Protein AF-A0A438GFS2-F1 (afdb_monomer_lite)

pLDDT: mean 70.55, std 21.9, range [35.84, 98.62]

Secondary structure (DSSP, 8-state):
----PPPPPPPPP------------------------------------S---HHHHHHHHSS---TTSSHHHHHHHHHHHHHHHHHHHHHHHHHHHHHHHHHHHHHHHHHHHHHHHHHHHHT-

Radius of gyration: 38.11 Å; chains: 1; bounding box: 86×41×107 Å

Foldseek 3Di:
DDDDDDDDDDDDDDDDDDDDDDDDDDDDDDDDDDDDDDDDDDDDPPDPPDDDPPVNVVVVVPVDDDPPDPPVVVVVVVVVVVVVVVVVVVVVVVVVVVVVVVVVVVVVVVVVVVVVVVVVVVVD

Structure (mmCIF, N/CA/C/O backbone):
data_AF-A0A438GFS2-F1
#
_entry.id   AF-A0A438GFS2-F1
#
loop_
_atom_site.group_PDB
_atom_site.id
_atom_site.type_symbol
_atom_site.label_atom_id
_atom_site.label_alt_id
_atom_site.label_comp_id
_atom_site.label_asym_id
_atom_site.label_entity_id
_atom_site.label_seq_id
_atom_site.pdbx_PDB_ins_code
_atom_site.Cartn_x
_atom_site.Cartn_y
_atom_site.Cartn_z
_atom_site.occupancy
_atom_site.B_iso_or_equiv
_atom_site.auth_seq_id
_atom_site.auth_comp_id
_atom_site.auth_asym_id
_atom_site.auth_atom_id
_atom_site.pdbx_PDB_model_num
ATOM 1 N N . MET A 1 1 ? -34.351 6.972 -28.497 1.00 48.69 1 MET A N 1
ATOM 2 C CA . MET A 1 1 ? -33.140 6.163 -28.747 1.00 48.69 1 MET A CA 1
ATOM 3 C C . MET A 1 1 ? -32.679 6.482 -30.158 1.00 48.69 1 MET A C 1
ATOM 5 O O . MET A 1 1 ? -33.343 6.055 -31.091 1.00 48.69 1 MET A O 1
ATOM 9 N N . ALA A 1 2 ? -31.651 7.317 -30.308 1.00 44.25 2 ALA A N 1
ATOM 10 C CA . ALA A 1 2 ? -31.061 7.662 -31.600 1.00 44.25 2 ALA A CA 1
ATOM 11 C C . ALA A 1 2 ? -29.615 7.153 -31.594 1.00 44.25 2 ALA A C 1
ATOM 13 O O . ALA A 1 2 ? -28.853 7.480 -30.686 1.00 44.25 2 ALA A O 1
ATOM 14 N N . THR A 1 3 ? -29.287 6.289 -32.548 1.00 49.31 3 THR A N 1
ATOM 15 C CA . THR A 1 3 ? -27.941 5.756 -32.763 1.00 49.31 3 THR A CA 1
ATOM 16 C C . THR A 1 3 ? -27.306 6.588 -33.866 1.00 49.31 3 THR A C 1
ATOM 18 O O . THR A 1 3 ? -27.740 6.504 -35.011 1.00 49.31 3 THR A O 1
ATOM 21 N N . GLU A 1 4 ? -26.304 7.395 -33.529 1.00 57.16 4 GLU A N 1
ATOM 22 C CA . GLU A 1 4 ? -25.475 8.082 -34.518 1.00 57.16 4 GLU A CA 1
ATOM 23 C C . GLU A 1 4 ? -24.179 7.290 -34.704 1.00 57.16 4 GLU A C 1
ATOM 25 O O . GLU A 1 4 ? -23.374 7.135 -33.786 1.00 57.16 4 GLU A O 1
ATOM 30 N N . THR A 1 5 ? -24.024 6.720 -35.896 1.00 63.53 5 THR A N 1
ATOM 31 C CA . THR A 1 5 ? -22.833 5.992 -36.340 1.00 63.53 5 THR A CA 1
ATOM 32 C C . THR A 1 5 ? -21.713 6.998 -36.635 1.00 63.53 5 THR A C 1
ATOM 34 O O . THR A 1 5 ? -21.912 7.858 -37.494 1.00 63.53 5 THR A O 1
ATOM 37 N N . PRO A 1 6 ? -20.531 6.921 -35.999 1.00 56.94 6 PRO A N 1
ATOM 38 C CA . PRO A 1 6 ? -19.419 7.788 -36.367 1.00 56.94 6 PRO A CA 1
ATOM 39 C C . PRO A 1 6 ? -18.846 7.378 -37.731 1.00 56.94 6 PRO A C 1
ATOM 41 O O . PRO A 1 6 ? -18.403 6.244 -37.918 1.00 56.94 6 PRO A O 1
ATOM 44 N N . ALA A 1 7 ? -18.856 8.307 -38.690 1.00 60.34 7 ALA A N 1
ATOM 45 C CA . ALA A 1 7 ? -18.249 8.136 -40.005 1.00 60.34 7 ALA A CA 1
ATOM 46 C C . ALA A 1 7 ? -16.720 8.281 -39.907 1.00 60.34 7 ALA A C 1
ATOM 48 O O . ALA A 1 7 ? -16.207 9.332 -39.529 1.00 60.34 7 ALA A O 1
ATOM 49 N N . VAL A 1 8 ? -15.997 7.215 -40.252 1.00 64.62 8 VAL A N 1
ATOM 50 C CA . VAL A 1 8 ? -14.532 7.204 -40.361 1.00 64.62 8 VAL A CA 1
ATOM 51 C C . VAL A 1 8 ? -14.138 7.871 -41.686 1.00 64.62 8 VAL A C 1
ATOM 53 O O . VAL A 1 8 ? -14.576 7.393 -42.735 1.00 64.62 8 VAL A O 1
ATOM 56 N N . PRO A 1 9 ? -13.332 8.948 -41.702 1.00 59.97 9 PRO A N 1
ATOM 57 C CA . PRO A 1 9 ? -12.848 9.507 -42.958 1.00 59.97 9 PRO A CA 1
ATOM 58 C C . PRO A 1 9 ? -11.796 8.583 -43.594 1.00 59.97 9 PRO A C 1
ATOM 60 O O . PRO A 1 9 ? -10.813 8.197 -42.963 1.00 59.97 9 PRO A O 1
ATOM 63 N N . VAL A 1 10 ? -12.020 8.233 -44.863 1.00 66.62 10 VAL A N 1
ATOM 64 C CA . VAL A 1 10 ? -11.088 7.496 -45.729 1.00 66.62 10 VAL A CA 1
ATOM 65 C C . VAL A 1 10 ? -9.938 8.424 -46.125 1.00 66.62 10 VAL A C 1
ATOM 67 O O . VAL A 1 10 ? -10.172 9.492 -46.686 1.00 66.62 10 VAL A O 1
ATOM 70 N N . MET A 1 11 ? -8.696 8.023 -45.845 1.00 53.59 11 MET A N 1
ATOM 71 C CA . MET A 1 11 ? -7.504 8.738 -46.307 1.00 53.59 11 MET A CA 1
ATOM 72 C C . MET A 1 11 ? -7.237 8.433 -47.784 1.00 53.59 11 MET A C 1
ATOM 74 O O . MET A 1 11 ? -7.001 7.283 -48.148 1.00 53.59 11 MET A O 1
ATOM 78 N N . VAL A 1 12 ? -7.244 9.470 -48.621 1.00 60.53 12 VAL A N 1
ATOM 79 C CA . VAL A 1 12 ? -6.724 9.430 -49.994 1.00 60.53 12 VAL A CA 1
ATOM 80 C C . VAL A 1 12 ? -5.247 9.840 -49.940 1.00 60.53 12 VAL A C 1
ATOM 82 O O . VAL A 1 12 ? -4.973 10.947 -49.476 1.00 60.53 12 VAL A O 1
ATOM 85 N N . PRO A 1 13 ? -4.284 9.002 -50.363 1.00 55.62 13 PRO A N 1
ATOM 86 C CA . PRO A 1 13 ? -2.918 9.465 -50.566 1.00 55.62 13 PRO A CA 1
ATOM 87 C C . PRO A 1 13 ? -2.826 10.204 -51.907 1.00 55.62 13 PRO A C 1
ATOM 89 O O . PRO A 1 13 ? -3.090 9.621 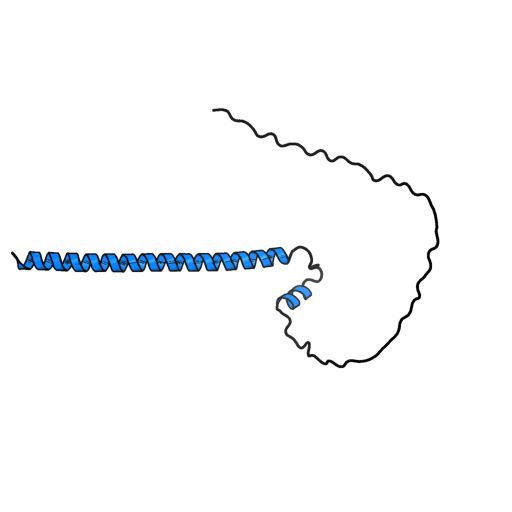-52.956 1.00 55.62 13 PRO A O 1
ATOM 92 N N . ASP A 1 14 ? -2.471 11.488 -51.859 1.00 49.69 14 ASP A N 1
ATOM 93 C CA . ASP A 1 14 ? -2.108 12.260 -53.049 1.00 49.69 14 ASP A CA 1
ATOM 94 C C . ASP A 1 14 ? -0.664 11.900 -53.426 1.00 49.69 14 ASP A C 1
ATOM 96 O O . ASP A 1 14 ? 0.294 12.226 -52.722 1.00 49.69 14 ASP A O 1
ATOM 100 N N . GLU A 1 15 ? -0.529 11.125 -54.498 1.00 59.19 15 GLU A N 1
ATOM 101 C CA . GLU A 1 15 ? 0.738 10.804 -55.148 1.00 59.19 15 GLU A CA 1
ATOM 102 C C . GLU A 1 15 ? 1.179 12.030 -55.960 1.00 59.19 15 GLU A C 1
ATOM 104 O O . GLU A 1 15 ? 0.658 12.295 -57.043 1.00 59.19 15 GLU A O 1
ATOM 109 N N . VAL A 1 16 ? 2.152 12.787 -55.449 1.00 47.31 16 VAL A N 1
ATOM 110 C CA . VAL A 1 16 ? 2.880 13.787 -56.242 1.00 47.31 16 VAL A CA 1
ATOM 111 C C . VAL A 1 16 ? 4.351 13.395 -56.284 1.00 47.31 16 VAL A C 1
ATOM 113 O O . VAL A 1 16 ? 5.106 13.563 -55.327 1.00 47.31 16 VAL A O 1
ATOM 116 N N . ALA A 1 17 ? 4.731 12.845 -57.435 1.00 60.34 17 ALA A N 1
ATOM 117 C CA . ALA A 1 17 ? 6.097 12.533 -57.817 1.00 60.34 17 ALA A CA 1
ATOM 118 C C . ALA A 1 17 ? 6.991 13.790 -57.774 1.00 60.34 17 ALA A C 1
ATOM 120 O O . ALA A 1 17 ? 6.592 14.837 -58.296 1.00 60.34 17 ALA A O 1
ATOM 121 N N . PRO A 1 18 ? 8.224 13.719 -57.238 1.00 47.44 18 PRO A N 1
ATOM 122 C CA . PRO A 1 18 ? 9.204 14.772 -57.444 1.00 47.44 18 PRO A CA 1
ATOM 123 C C . PRO A 1 18 ? 9.685 14.692 -58.893 1.00 47.44 18 PRO A C 1
ATOM 125 O O . PRO A 1 18 ? 10.424 13.784 -59.270 1.00 47.44 18 PRO A O 1
ATOM 128 N N . GLY A 1 19 ? 9.222 15.632 -59.715 1.00 44.22 19 GLY A N 1
ATOM 129 C CA . GLY A 1 19 ? 9.713 15.815 -61.071 1.00 44.22 19 GLY A CA 1
ATOM 130 C C . GLY A 1 19 ? 11.223 16.031 -61.069 1.00 44.22 19 GLY A C 1
ATOM 131 O O . GLY A 1 19 ? 11.740 16.926 -60.400 1.00 44.22 19 GLY A O 1
ATOM 132 N N . GLU A 1 20 ? 11.928 15.207 -61.837 1.00 50.88 20 GLU A N 1
ATOM 133 C CA . GLU A 1 20 ? 13.293 15.491 -62.246 1.00 50.88 20 GLU A CA 1
ATOM 134 C C . GLU A 1 20 ? 13.315 16.809 -63.021 1.00 50.88 20 GLU A C 1
ATOM 136 O O . GLU A 1 20 ? 12.617 16.998 -64.020 1.00 50.88 20 GLU A O 1
ATOM 141 N N . THR A 1 21 ? 14.158 17.736 -62.586 1.00 41.44 21 THR A N 1
ATOM 142 C CA . THR A 1 21 ? 14.670 18.783 -63.466 1.00 41.44 21 THR A CA 1
ATOM 143 C C . THR A 1 21 ? 16.102 19.098 -63.050 1.00 41.44 21 THR A C 1
ATOM 145 O O . THR A 1 21 ? 16.350 19.903 -62.160 1.00 41.44 21 THR A O 1
ATOM 148 N N . HIS A 1 22 ? 17.065 18.444 -63.697 1.00 47.53 22 HIS A N 1
ATOM 149 C CA . HIS A 1 22 ? 18.394 19.027 -63.898 1.00 47.53 22 HIS A CA 1
ATOM 150 C C . HIS A 1 22 ? 18.305 19.947 -65.127 1.00 47.53 22 HIS A C 1
ATOM 152 O O . HIS A 1 22 ? 17.703 19.547 -66.127 1.00 47.53 22 HIS A O 1
ATOM 158 N N . PRO A 1 23 ? 18.902 21.155 -65.097 1.00 47.62 23 PRO A N 1
ATOM 159 C CA . PRO A 1 23 ? 20.246 21.248 -65.671 1.00 47.62 23 PRO A CA 1
ATOM 160 C C . PRO A 1 23 ? 21.216 22.256 -65.012 1.00 47.62 23 PRO A C 1
ATOM 162 O O . PRO A 1 23 ? 20.865 23.365 -64.630 1.00 47.62 23 PRO A O 1
ATOM 165 N N . ALA A 1 24 ? 22.472 21.797 -64.967 1.00 45.59 24 ALA A N 1
ATOM 166 C CA . ALA A 1 24 ? 23.767 22.469 -65.132 1.00 45.59 24 ALA A CA 1
ATOM 167 C C . ALA A 1 24 ? 23.972 23.943 -64.719 1.00 45.59 24 ALA A C 1
ATOM 169 O O . ALA A 1 24 ? 23.588 24.862 -65.435 1.00 45.59 24 ALA A O 1
ATOM 170 N N . VAL A 1 25 ? 24.844 24.144 -63.723 1.00 35.84 25 VAL A N 1
ATOM 171 C CA . VAL A 1 25 ? 25.983 25.069 -63.854 1.00 35.84 25 VAL A CA 1
ATOM 172 C C . VAL A 1 25 ? 27.115 24.602 -62.925 1.00 35.84 25 VAL A C 1
ATOM 174 O O . VAL A 1 25 ? 26.954 24.494 -61.714 1.00 35.84 25 VAL A O 1
ATOM 177 N N . ASN A 1 26 ? 28.253 24.249 -63.524 1.00 54.66 26 ASN A N 1
ATOM 178 C CA . ASN A 1 26 ? 29.497 23.931 -62.833 1.00 54.66 26 ASN A CA 1
ATOM 179 C C . ASN A 1 26 ? 30.172 25.255 -62.454 1.00 54.66 26 ASN A C 1
ATOM 181 O O . ASN A 1 26 ? 30.725 25.918 -63.329 1.00 54.66 26 ASN A O 1
ATOM 185 N N . VAL A 1 27 ? 30.105 25.654 -61.183 1.00 47.06 27 VAL A N 1
ATOM 186 C CA . VAL A 1 27 ? 30.982 26.699 -60.636 1.00 47.06 27 VAL A CA 1
ATOM 187 C C . VAL A 1 27 ? 31.875 26.045 -59.596 1.00 47.06 27 VAL A C 1
ATOM 189 O O . VAL A 1 27 ? 31.473 25.745 -58.477 1.00 47.06 27 VAL A O 1
ATOM 192 N N . GLU A 1 28 ? 33.082 25.778 -60.071 1.00 50.59 28 GLU A N 1
ATOM 193 C CA . GLU A 1 28 ? 34.313 25.510 -59.346 1.00 50.59 28 GLU A CA 1
ATOM 194 C C . GLU A 1 28 ? 34.407 26.299 -58.028 1.00 50.59 28 GLU A C 1
ATOM 196 O O . GLU A 1 28 ? 34.335 27.528 -58.013 1.00 50.59 28 GLU A O 1
ATOM 201 N N . ALA A 1 29 ? 34.589 25.577 -56.922 1.00 46.72 29 ALA A N 1
ATOM 202 C CA . ALA A 1 29 ? 35.008 26.125 -55.637 1.00 46.72 29 ALA A CA 1
ATOM 203 C C . ALA A 1 29 ? 36.182 25.284 -55.096 1.00 46.72 29 ALA A C 1
ATOM 205 O O . ALA A 1 29 ? 36.205 24.070 -55.322 1.00 46.72 29 ALA A O 1
ATOM 206 N N . PRO A 1 30 ? 37.185 25.899 -54.441 1.00 41.50 30 PRO A N 1
ATOM 207 C CA . PRO A 1 30 ? 38.534 25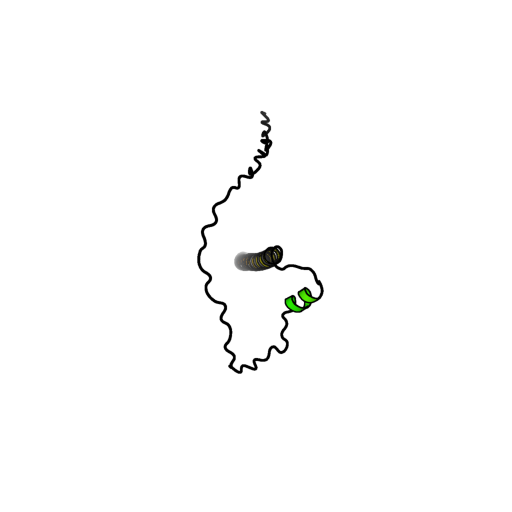.351 -54.381 1.00 41.50 30 PRO A CA 1
ATOM 208 C C . PRO A 1 30 ? 38.692 24.296 -53.282 1.00 41.50 30 PRO A C 1
ATOM 210 O O . PRO A 1 30 ? 38.164 24.431 -52.182 1.00 41.50 30 PRO A O 1
ATOM 213 N N . ASN A 1 31 ? 39.477 23.270 -53.600 1.00 43.25 31 ASN A N 1
ATOM 214 C CA . ASN A 1 31 ? 39.960 22.212 -52.715 1.00 43.25 31 ASN A CA 1
ATOM 215 C C . ASN A 1 31 ? 40.716 22.760 -51.483 1.00 43.25 31 ASN A C 1
ATOM 217 O O . ASN A 1 31 ? 41.719 23.447 -51.684 1.00 43.25 31 ASN A O 1
ATOM 221 N N . PRO A 1 32 ? 40.349 22.398 -50.238 1.00 46.72 32 PRO A N 1
ATOM 222 C CA . PRO A 1 32 ? 41.249 22.475 -49.098 1.00 46.72 32 PRO A CA 1
ATOM 223 C C . PRO A 1 32 ? 41.831 21.085 -48.793 1.00 46.72 32 PRO A C 1
ATOM 225 O O . PRO A 1 32 ? 41.213 20.243 -48.147 1.00 46.72 32 PRO A O 1
ATOM 228 N N . GLU A 1 33 ? 43.017 20.875 -49.357 1.00 43.38 33 GLU A N 1
ATOM 229 C CA . GLU A 1 33 ? 44.201 20.238 -48.769 1.00 43.38 33 GLU A CA 1
ATOM 230 C C . GLU A 1 33 ? 43.985 19.038 -47.825 1.00 43.38 33 GLU A C 1
ATOM 232 O O . GLU A 1 33 ? 43.621 19.143 -46.655 1.00 43.38 33 GLU A O 1
ATOM 237 N N . GLN A 1 34 ? 44.323 17.858 -48.351 1.00 49.69 34 GLN A N 1
ATOM 238 C CA . GLN A 1 34 ? 44.625 16.670 -47.566 1.00 49.69 34 GLN A CA 1
ATOM 239 C C . GLN A 1 34 ? 45.916 16.888 -46.768 1.00 49.69 34 GLN A C 1
ATOM 241 O O . GLN A 1 34 ? 47.004 16.799 -47.332 1.00 49.69 34 GLN A O 1
ATOM 246 N N . GLU A 1 35 ? 45.808 17.060 -45.452 1.00 37.12 35 GLU A N 1
ATOM 247 C CA . GLU A 1 35 ? 46.946 16.942 -44.539 1.00 37.12 35 GLU A CA 1
ATOM 248 C C . GLU A 1 35 ? 46.599 16.005 -43.371 1.00 37.12 35 GLU A C 1
ATOM 250 O O . GLU A 1 35 ? 45.832 16.304 -42.461 1.00 37.12 35 GLU A O 1
ATOM 255 N N . SER A 1 36 ? 47.169 14.807 -43.405 1.00 44.25 36 SER A N 1
ATOM 256 C CA . SER A 1 36 ? 47.551 14.040 -42.215 1.00 44.25 36 SER A CA 1
ATOM 257 C C . SER A 1 36 ? 49.054 13.826 -42.377 1.00 44.25 36 SER A C 1
ATOM 259 O O . SER A 1 36 ? 49.445 13.473 -43.492 1.00 44.25 36 SER A O 1
ATOM 261 N N . PRO A 1 37 ? 49.911 14.005 -41.352 1.00 47.56 37 PRO A N 1
ATOM 262 C CA . PRO A 1 37 ? 49.799 13.257 -40.096 1.00 47.56 37 PRO A CA 1
ATOM 263 C C . PRO A 1 37 ? 50.324 13.995 -38.839 1.00 47.56 37 PRO A C 1
ATOM 265 O O . PRO A 1 37 ? 51.119 14.925 -38.915 1.00 47.56 37 PRO A O 1
ATOM 268 N N . SER A 1 38 ? 49.989 13.503 -37.643 1.00 40.75 38 SER A N 1
ATOM 269 C CA . SER A 1 38 ? 50.895 13.592 -36.485 1.00 40.75 38 SER A CA 1
ATOM 270 C C . SER A 1 38 ? 50.604 12.482 -35.481 1.00 40.75 38 SER A C 1
ATOM 272 O O . SER A 1 38 ? 49.530 12.391 -34.892 1.00 40.75 38 SER A O 1
ATOM 274 N N . VAL A 1 39 ? 51.601 11.619 -35.325 1.00 48.62 39 VAL A N 1
ATOM 275 C CA . VAL A 1 39 ? 51.711 10.575 -34.309 1.00 48.62 39 VAL A CA 1
ATOM 276 C C . VAL A 1 39 ? 52.388 11.202 -33.089 1.00 48.62 39 VAL A C 1
ATOM 278 O O . VAL A 1 39 ? 53.460 11.772 -33.255 1.00 48.62 39 VAL A O 1
ATOM 281 N N . ALA A 1 40 ? 51.807 11.076 -31.889 1.00 39.19 40 ALA A N 1
ATOM 282 C CA . ALA A 1 40 ? 52.473 10.494 -30.710 1.00 39.19 40 ALA A CA 1
ATOM 283 C C . ALA A 1 40 ? 51.737 10.763 -29.380 1.00 39.19 40 ALA A C 1
ATOM 285 O O . ALA A 1 40 ? 51.545 11.899 -28.967 1.00 39.19 40 ALA A O 1
ATOM 286 N N . SER A 1 41 ? 51.521 9.655 -28.663 1.00 54.28 41 SER A N 1
ATOM 287 C CA . SER A 1 41 ? 51.696 9.491 -27.214 1.00 54.28 41 SER A CA 1
ATOM 288 C C . SER A 1 41 ? 50.716 10.162 -26.242 1.00 54.28 41 SER A C 1
ATOM 290 O O . SER A 1 41 ? 50.839 11.332 -25.899 1.00 54.28 41 SER A O 1
ATOM 292 N N . SER A 1 42 ? 49.877 9.334 -25.615 1.00 48.81 42 SER A N 1
ATOM 293 C CA . SER A 1 42 ? 49.769 9.363 -24.154 1.00 48.81 42 SER A CA 1
ATOM 294 C C . SER A 1 42 ? 49.415 7.970 -23.641 1.00 48.81 42 SER A C 1
ATOM 296 O O . SER A 1 42 ? 48.381 7.402 -23.991 1.00 48.81 42 SER A O 1
ATOM 298 N N . GLY A 1 43 ? 50.333 7.389 -22.869 1.00 53.19 43 GLY A N 1
ATOM 299 C CA . GLY A 1 43 ? 50.153 6.106 -22.212 1.00 53.19 43 GLY A CA 1
ATOM 300 C C . GLY A 1 43 ? 49.010 6.159 -21.202 1.00 53.19 43 GLY A C 1
ATOM 301 O O . GLY A 1 43 ? 48.988 6.997 -20.307 1.00 53.19 43 GLY A O 1
ATOM 302 N N . GLY A 1 44 ? 48.082 5.221 -21.344 1.00 42.03 44 GLY A N 1
ATOM 303 C CA . GLY A 1 44 ? 46.996 4.978 -20.406 1.00 42.03 44 GLY A CA 1
ATOM 304 C C . GLY A 1 44 ? 46.584 3.521 -20.510 1.00 42.03 44 GLY A C 1
ATOM 305 O O . GLY A 1 44 ? 45.631 3.173 -21.198 1.00 42.03 44 GLY A O 1
ATOM 306 N N . ASN A 1 45 ? 47.349 2.659 -19.856 1.00 55.44 45 ASN A N 1
ATOM 307 C CA . ASN A 1 45 ? 47.008 1.269 -19.588 1.00 55.44 45 ASN A CA 1
ATOM 308 C C . ASN A 1 45 ? 45.859 1.195 -18.568 1.00 55.44 45 ASN A C 1
ATOM 310 O O . ASN A 1 45 ? 46.055 0.799 -17.424 1.00 55.44 45 ASN A O 1
ATOM 314 N N . LEU A 1 46 ? 44.646 1.566 -18.967 1.00 49.09 46 LEU A N 1
ATOM 315 C CA . LEU A 1 46 ? 43.465 1.400 -18.125 1.00 49.09 46 LEU A CA 1
ATOM 316 C C . LEU A 1 46 ? 42.687 0.182 -18.605 1.00 49.09 46 LEU A C 1
ATOM 318 O O . LEU A 1 46 ? 41.727 0.280 -19.354 1.00 49.09 46 LEU A O 1
ATOM 322 N N . VAL A 1 47 ? 43.228 -0.978 -18.228 1.00 44.44 47 VAL A N 1
ATOM 323 C CA . VAL A 1 47 ? 42.483 -2.116 -17.681 1.00 44.44 47 VAL A CA 1
ATOM 324 C C . VAL A 1 47 ? 41.017 -2.153 -18.130 1.00 44.44 47 VAL A C 1
ATOM 326 O O . VAL A 1 47 ? 40.099 -1.911 -17.356 1.00 44.44 47 VAL A O 1
ATOM 329 N N . ASN A 1 48 ? 40.794 -2.507 -19.394 1.00 51.00 48 ASN A N 1
ATOM 330 C CA . ASN A 1 48 ? 39.483 -2.954 -19.861 1.00 51.00 48 ASN A CA 1
ATOM 331 C C . ASN A 1 48 ? 39.292 -4.439 -19.504 1.00 51.00 48 ASN A C 1
ATOM 333 O O . ASN A 1 48 ? 38.694 -5.194 -20.272 1.00 51.00 48 ASN A O 1
ATOM 337 N N . ASP A 1 49 ? 39.853 -4.879 -18.372 1.00 49.94 49 ASP A N 1
ATOM 338 C CA . ASP A 1 49 ? 39.597 -6.211 -17.853 1.00 49.94 49 ASP A CA 1
ATOM 339 C C . ASP A 1 49 ? 38.161 -6.236 -17.348 1.00 49.94 49 ASP A C 1
ATOM 341 O O . ASP A 1 49 ? 37.817 -5.733 -16.282 1.00 49.94 49 ASP A O 1
ATOM 345 N N . ALA A 1 50 ? 37.324 -6.843 -18.180 1.00 55.88 50 ALA A N 1
ATOM 346 C CA . ALA A 1 50 ? 36.331 -7.794 -17.728 1.00 55.88 50 ALA A CA 1
ATOM 347 C C . ALA A 1 50 ? 35.427 -7.312 -16.585 1.00 55.88 50 ALA A C 1
ATOM 349 O O . ALA A 1 50 ? 35.336 -7.932 -15.531 1.00 55.88 50 ALA A O 1
ATOM 350 N N . LEU A 1 51 ? 34.619 -6.295 -16.864 1.00 54.22 51 LEU A N 1
ATOM 351 C CA . LEU A 1 51 ? 33.242 -6.327 -16.389 1.00 54.22 51 LEU A CA 1
ATOM 352 C C . LEU A 1 51 ? 32.328 -5.978 -17.557 1.00 54.22 51 LEU A C 1
ATOM 354 O O . LEU A 1 51 ? 31.799 -4.878 -17.670 1.00 54.22 51 LEU A O 1
ATOM 358 N N . ALA A 1 52 ? 32.185 -6.934 -18.477 1.00 53.75 52 ALA A N 1
ATOM 359 C CA . ALA A 1 52 ? 31.106 -6.888 -19.445 1.00 53.75 52 ALA A CA 1
ATOM 360 C C . ALA A 1 52 ? 29.790 -6.860 -18.648 1.00 53.75 52 ALA A C 1
ATOM 362 O O . ALA A 1 52 ? 29.498 -7.839 -17.952 1.00 53.75 52 ALA A O 1
ATOM 363 N N . PRO A 1 53 ? 28.987 -5.779 -18.695 1.00 65.56 53 PRO A N 1
ATOM 364 C CA . PRO A 1 53 ? 27.638 -5.861 -18.167 1.00 65.56 53 PRO A CA 1
ATOM 365 C C . PRO A 1 53 ? 26.925 -7.007 -18.900 1.00 65.56 53 PRO A C 1
ATOM 367 O O . PRO A 1 53 ? 27.194 -7.221 -20.087 1.00 65.56 53 PRO A O 1
ATOM 370 N N . PRO A 1 54 ? 26.012 -7.745 -18.246 1.00 67.62 54 PRO A N 1
ATOM 371 C CA . PRO A 1 54 ? 25.336 -8.902 -18.846 1.00 67.62 54 PRO A CA 1
ATOM 372 C C . PRO A 1 54 ? 24.690 -8.599 -20.215 1.00 67.62 54 PRO A C 1
ATOM 374 O O . PRO A 1 54 ? 24.535 -9.489 -21.045 1.00 67.62 54 PRO A O 1
ATOM 377 N N . LEU A 1 55 ? 24.397 -7.323 -20.484 1.00 60.41 55 LEU A N 1
ATOM 378 C CA . LEU A 1 55 ? 23.911 -6.801 -21.762 1.00 60.41 55 LEU A CA 1
ATOM 379 C C . LEU A 1 55 ? 24.922 -6.923 -22.920 1.00 60.41 55 LEU A C 1
ATOM 381 O O . LEU A 1 55 ? 24.522 -7.233 -24.039 1.00 60.41 55 LEU A O 1
ATOM 385 N N . ALA A 1 56 ? 26.221 -6.720 -22.672 1.00 61.22 56 ALA A N 1
ATOM 386 C CA . ALA A 1 56 ? 27.259 -6.776 -23.705 1.00 61.22 56 ALA A CA 1
ATOM 387 C C . ALA A 1 56 ? 27.529 -8.215 -24.177 1.00 61.22 56 ALA A C 1
ATOM 389 O O . ALA A 1 56 ? 27.739 -8.444 -25.365 1.00 61.22 56 ALA A O 1
ATOM 390 N N . LEU A 1 57 ? 27.461 -9.193 -23.265 1.00 65.56 57 LEU A N 1
ATOM 391 C CA . LEU A 1 57 ? 27.602 -10.614 -23.601 1.00 65.56 57 LEU A CA 1
ATOM 392 C C . LEU A 1 57 ? 26.375 -11.162 -24.349 1.00 65.56 57 LEU A C 1
ATOM 394 O O . LEU A 1 57 ? 26.501 -12.060 -25.178 1.00 65.56 57 LEU A O 1
ATOM 398 N N . LEU A 1 58 ? 25.181 -10.629 -24.070 1.00 63.12 58 LEU A N 1
ATOM 399 C CA . LEU A 1 58 ? 23.963 -11.029 -24.774 1.00 63.12 58 LEU A CA 1
ATOM 400 C C . LEU A 1 58 ? 23.934 -10.484 -26.211 1.00 63.12 58 LEU A C 1
ATOM 402 O O . LEU A 1 58 ? 23.548 -11.208 -27.126 1.00 63.12 58 LEU A O 1
ATOM 406 N N . ALA A 1 59 ? 24.406 -9.251 -26.416 1.00 59.53 59 ALA A N 1
ATOM 407 C CA . ALA A 1 59 ? 24.444 -8.600 -27.726 1.00 59.53 59 ALA A CA 1
ATOM 408 C C . ALA A 1 59 ? 25.403 -9.280 -28.722 1.00 59.53 59 ALA A C 1
ATOM 410 O O . ALA A 1 59 ? 25.114 -9.325 -29.915 1.00 59.53 59 ALA A O 1
ATOM 411 N N . THR A 1 60 ? 26.517 -9.856 -28.258 1.00 59.97 60 THR A N 1
ATOM 412 C CA . THR A 1 60 ? 27.481 -10.554 -29.131 1.00 59.97 60 THR A CA 1
ATOM 413 C C . THR A 1 60 ? 27.010 -11.939 -29.582 1.00 59.97 60 THR A C 1
ATOM 415 O O . THR A 1 60 ? 27.529 -12.466 -30.565 1.00 59.97 60 THR A O 1
ATOM 418 N N . ARG A 1 61 ? 26.013 -12.537 -28.910 1.00 62.25 61 ARG A N 1
ATOM 419 C CA . ARG A 1 61 ? 25.469 -13.867 -29.249 1.00 62.25 61 ARG A CA 1
ATOM 420 C C . ARG A 1 61 ? 24.426 -13.831 -30.374 1.00 62.25 61 ARG A C 1
ATOM 422 O O . ARG A 1 61 ? 24.149 -14.862 -30.982 1.00 62.25 61 ARG A O 1
ATOM 429 N N . THR A 1 62 ? 23.859 -12.667 -30.668 1.00 60.16 62 THR A N 1
ATOM 430 C CA . THR A 1 62 ? 22.891 -12.457 -31.751 1.00 60.16 62 THR A CA 1
ATOM 431 C C . THR A 1 62 ? 23.527 -11.526 -32.774 1.00 60.16 62 THR A C 1
ATOM 433 O O . THR A 1 62 ? 23.397 -10.311 -32.664 1.00 60.16 62 THR A O 1
ATOM 436 N N . GLY A 1 63 ? 24.269 -12.081 -33.734 1.00 57.38 63 GLY A N 1
ATOM 437 C CA . GLY A 1 63 ? 25.106 -11.345 -34.694 1.00 57.38 63 GLY A CA 1
ATOM 438 C C . GLY A 1 63 ? 24.390 -10.402 -35.674 1.00 57.38 63 GLY A C 1
ATOM 439 O O . GLY A 1 63 ? 24.949 -10.121 -36.721 1.00 57.38 63 GLY A O 1
ATOM 440 N N . GLU A 1 64 ? 23.186 -9.918 -35.366 1.00 58.84 64 GLU A N 1
ATOM 441 C CA . GLU A 1 64 ? 22.386 -9.024 -36.207 1.00 58.84 64 GLU A CA 1
ATOM 442 C C . GLU A 1 64 ? 21.263 -8.365 -35.375 1.00 58.84 64 GLU A C 1
ATOM 444 O O . GLU A 1 64 ? 20.074 -8.536 -35.618 1.00 58.84 64 GLU A O 1
ATOM 449 N N . TRP A 1 65 ? 21.612 -7.607 -34.333 1.00 50.50 65 TRP A N 1
ATOM 450 C CA . TRP A 1 65 ? 20.667 -6.672 -33.708 1.00 50.50 65 TRP A CA 1
ATOM 451 C C . TRP A 1 65 ? 21.275 -5.277 -33.762 1.00 50.50 65 TRP A C 1
ATOM 453 O O . TRP A 1 65 ? 22.177 -4.942 -32.996 1.00 50.50 65 TRP A O 1
ATOM 463 N N . SER A 1 66 ? 20.787 -4.439 -34.677 1.00 61.41 66 SER A N 1
ATOM 464 C CA . SER A 1 66 ? 21.148 -3.020 -34.691 1.00 61.41 66 SER A CA 1
ATOM 465 C C . SER A 1 66 ? 20.499 -2.303 -33.489 1.00 61.41 66 SER A C 1
ATOM 467 O O . SER A 1 66 ? 19.276 -2.350 -33.359 1.00 61.41 66 SER A O 1
ATOM 469 N N . PRO A 1 67 ? 21.254 -1.606 -32.614 1.00 60.38 67 PRO A N 1
ATOM 470 C CA . PRO A 1 67 ? 20.746 -1.072 -31.339 1.00 60.38 67 PRO A CA 1
ATOM 471 C C . PRO A 1 67 ? 19.645 0.002 -31.381 1.00 60.38 67 PRO A C 1
ATOM 473 O O . PRO A 1 67 ? 19.261 0.490 -30.323 1.00 60.38 67 PRO A O 1
ATOM 476 N N . ARG A 1 68 ? 19.131 0.436 -32.538 1.00 57.59 68 ARG A N 1
ATOM 477 C CA . ARG A 1 68 ? 18.470 1.751 -32.599 1.00 57.59 68 ARG A CA 1
ATOM 478 C C . ARG A 1 68 ? 16.9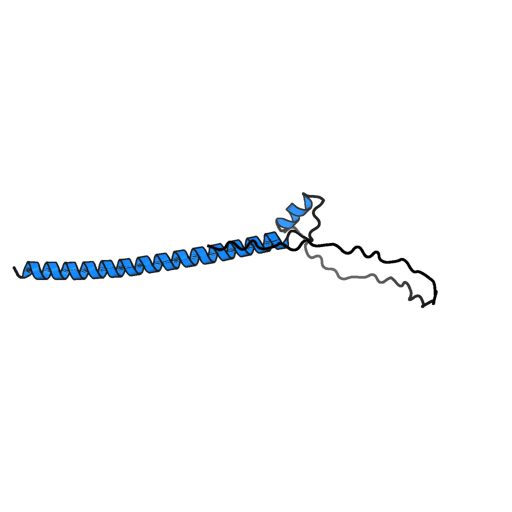69 1.851 -32.355 1.00 57.59 68 ARG A C 1
ATOM 480 O O . ARG A 1 68 ? 16.567 2.961 -32.051 1.00 57.59 68 ARG A O 1
ATOM 487 N N . HIS A 1 69 ? 16.148 0.797 -32.372 1.00 55.69 69 HIS A N 1
ATOM 488 C CA . HIS A 1 69 ? 14.684 1.004 -32.255 1.00 55.69 69 HIS A CA 1
ATOM 489 C C . HIS A 1 69 ? 13.909 0.080 -31.291 1.00 55.69 69 HIS A C 1
ATOM 491 O O . HIS A 1 69 ? 12.687 0.114 -31.302 1.00 55.69 69 HIS A O 1
ATOM 497 N N . GLY A 1 70 ? 14.568 -0.695 -30.415 1.00 63.28 70 GLY A N 1
ATOM 498 C CA . GLY A 1 70 ? 13.864 -1.609 -29.484 1.00 63.28 70 GLY A CA 1
ATOM 499 C C . GLY A 1 70 ? 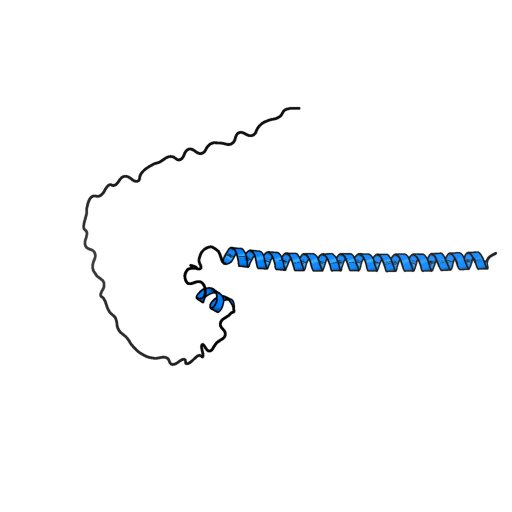14.341 -1.620 -28.027 1.00 63.28 70 GLY A C 1
ATOM 500 O O . GLY A 1 70 ? 13.687 -2.204 -27.171 1.00 63.28 70 GLY A O 1
ATOM 501 N N . GLN A 1 71 ? 15.474 -0.984 -27.710 1.00 61.56 71 GLN A N 1
ATOM 502 C CA . GLN A 1 71 ? 16.050 -1.054 -26.360 1.00 61.56 71 GLN A CA 1
ATOM 503 C C . GLN A 1 71 ? 15.419 -0.043 -25.386 1.00 61.56 71 GLN A C 1
ATOM 505 O O . GLN A 1 71 ? 15.296 -0.325 -24.195 1.00 61.56 71 GLN A O 1
ATOM 510 N N . HIS A 1 72 ? 15.006 1.125 -25.887 1.00 65.88 72 HIS A N 1
ATOM 511 C CA . HIS A 1 72 ? 14.414 2.180 -25.061 1.00 65.88 72 HIS A CA 1
ATOM 512 C C . HIS A 1 72 ? 13.011 1.817 -24.562 1.00 65.88 72 HIS A C 1
ATOM 514 O O . HIS A 1 72 ? 12.687 2.146 -23.429 1.00 65.88 72 HIS A O 1
ATOM 520 N N . ASP A 1 73 ? 12.230 1.076 -25.352 1.00 81.31 73 ASP A N 1
ATOM 521 C CA . ASP A 1 73 ? 10.881 0.636 -24.974 1.00 81.31 73 ASP A CA 1
ATOM 522 C C . ASP A 1 73 ? 10.920 -0.356 -23.797 1.00 81.31 73 ASP A C 1
ATOM 524 O O . ASP A 1 73 ? 10.321 -0.120 -22.751 1.00 81.31 73 ASP A O 1
ATOM 528 N N . LEU A 1 74 ? 11.770 -1.390 -23.886 1.00 87.56 74 LEU A N 1
ATOM 529 C CA . LEU A 1 74 ? 11.974 -2.371 -22.808 1.00 87.56 74 LEU A CA 1
ATOM 530 C C . LEU A 1 74 ? 12.543 -1.746 -21.525 1.00 87.56 74 LEU A C 1
ATOM 532 O O . LEU A 1 74 ? 12.157 -2.123 -20.417 1.00 87.56 74 LEU A O 1
ATOM 536 N N . PHE A 1 75 ? 13.475 -0.798 -21.657 1.00 87.00 75 PHE A N 1
ATOM 537 C CA . PHE A 1 75 ? 14.036 -0.087 -20.508 1.00 87.00 75 PHE A CA 1
ATOM 538 C C . PHE A 1 75 ? 12.974 0.777 -19.812 1.00 87.00 75 PHE A C 1
ATOM 540 O O . PHE A 1 75 ? 12.859 0.748 -18.584 1.00 87.00 75 PHE A O 1
ATOM 547 N N . THR A 1 76 ? 12.160 1.499 -20.585 1.00 90.75 76 THR A N 1
ATOM 548 C CA . THR A 1 76 ? 11.047 2.301 -20.066 1.00 90.75 76 THR A CA 1
ATOM 549 C C . THR A 1 76 ? 9.974 1.433 -19.405 1.00 90.75 76 THR A C 1
ATOM 551 O O . THR A 1 76 ? 9.503 1.779 -18.318 1.00 90.75 76 THR A O 1
ATOM 554 N N . ASP A 1 77 ? 9.631 0.287 -19.987 1.00 93.56 77 ASP A N 1
ATOM 555 C CA . ASP A 1 77 ? 8.668 -0.654 -19.407 1.00 93.56 77 ASP A CA 1
ATOM 556 C C . ASP A 1 77 ? 9.157 -1.268 -18.090 1.00 93.56 77 ASP A C 1
ATOM 558 O O . ASP A 1 77 ? 8.378 -1.430 -17.140 1.00 93.56 77 ASP A O 1
ATOM 562 N N . LEU A 1 78 ? 10.456 -1.551 -17.977 1.00 94.50 78 LEU A N 1
ATOM 563 C CA . LEU A 1 78 ? 11.042 -2.056 -16.737 1.00 94.50 78 LEU A CA 1
ATOM 564 C C . LEU A 1 78 ? 11.000 -1.009 -15.614 1.00 94.50 78 LEU A C 1
ATOM 566 O O . LEU A 1 78 ? 10.660 -1.333 -14.469 1.00 94.50 78 LEU A O 1
ATOM 570 N N . LEU A 1 79 ? 11.303 0.252 -15.935 1.00 94.69 79 LEU A N 1
ATOM 571 C CA . LEU A 1 79 ? 11.185 1.358 -14.981 1.00 94.69 79 LEU A CA 1
ATOM 572 C C . LEU A 1 79 ? 9.733 1.548 -14.536 1.00 94.69 79 LEU A C 1
ATOM 574 O O . LEU A 1 79 ? 9.462 1.578 -13.335 1.00 94.69 79 LEU A O 1
ATOM 578 N N . ARG A 1 80 ? 8.786 1.554 -15.481 1.00 96.38 80 ARG A N 1
ATOM 579 C CA . ARG A 1 80 ? 7.349 1.641 -15.186 1.00 96.38 80 ARG A CA 1
ATOM 580 C C . ARG A 1 80 ? 6.886 0.509 -14.270 1.00 96.38 80 ARG A C 1
ATOM 582 O O . ARG A 1 80 ? 6.165 0.755 -13.305 1.00 96.38 80 ARG A O 1
ATOM 589 N N . THR A 1 81 ? 7.313 -0.721 -14.547 1.00 96.38 81 THR A N 1
ATOM 590 C CA . THR A 1 81 ? 6.986 -1.890 -13.717 1.00 96.38 81 THR A CA 1
ATOM 591 C C . THR A 1 81 ? 7.549 -1.733 -12.307 1.00 96.38 81 THR A C 1
ATOM 593 O O . THR A 1 81 ? 6.861 -2.004 -11.323 1.00 96.38 81 THR A O 1
ATOM 596 N N . THR A 1 82 ? 8.778 -1.233 -12.188 1.00 97.31 82 THR A N 1
ATOM 597 C CA . THR A 1 82 ? 9.414 -0.976 -10.890 1.00 97.31 82 THR A CA 1
ATOM 598 C C . THR A 1 82 ? 8.658 0.085 -10.091 1.00 97.31 82 THR A C 1
ATOM 600 O O . THR A 1 82 ? 8.394 -0.107 -8.902 1.00 97.31 82 THR A O 1
ATOM 603 N N . ASP A 1 83 ? 8.267 1.185 -10.730 1.00 97.75 83 ASP A N 1
ATOM 604 C CA . ASP A 1 83 ? 7.528 2.265 -10.075 1.00 97.75 83 ASP A CA 1
ATOM 605 C C . ASP A 1 83 ? 6.116 1.829 -9.669 1.00 97.75 83 ASP A C 1
ATOM 607 O O . ASP A 1 83 ? 5.665 2.140 -8.562 1.00 97.75 83 ASP A O 1
ATOM 611 N N . TYR A 1 84 ? 5.454 1.016 -10.497 1.00 97.69 84 TYR A N 1
ATOM 612 C CA . TYR A 1 84 ? 4.194 0.374 -10.132 1.00 97.69 84 TYR A CA 1
ATOM 613 C C . TYR A 1 84 ? 4.345 -0.504 -8.885 1.00 97.69 84 TYR A C 1
ATOM 615 O O . TYR A 1 84 ? 3.565 -0.375 -7.940 1.00 97.69 84 TYR A O 1
ATOM 623 N N . MET A 1 85 ? 5.369 -1.360 -8.839 1.00 98.44 85 MET A N 1
ATOM 624 C CA . MET A 1 85 ? 5.607 -2.242 -7.692 1.00 98.44 85 MET A CA 1
ATOM 625 C C . MET A 1 85 ? 5.871 -1.457 -6.406 1.00 98.44 85 MET A C 1
ATOM 627 O O . MET A 1 85 ? 5.361 -1.826 -5.345 1.00 98.44 85 MET A O 1
ATOM 631 N N . LYS A 1 86 ? 6.604 -0.341 -6.490 1.00 98.06 86 LYS A N 1
ATOM 632 C CA . LYS A 1 86 ? 6.800 0.566 -5.349 1.00 98.06 86 LYS A CA 1
ATOM 633 C C . LYS A 1 86 ? 5.478 1.164 -4.875 1.00 98.06 86 LYS A C 1
ATOM 635 O O . LYS A 1 86 ? 5.182 1.108 -3.684 1.00 98.06 86 LYS A O 1
ATOM 640 N N . ALA A 1 87 ? 4.664 1.697 -5.786 1.00 98.38 87 ALA A N 1
ATOM 641 C CA . ALA A 1 87 ? 3.365 2.270 -5.438 1.00 98.38 87 ALA A CA 1
ATOM 642 C C . ALA A 1 87 ? 2.422 1.222 -4.822 1.00 98.38 87 ALA A C 1
ATOM 644 O O . ALA A 1 87 ? 1.741 1.497 -3.830 1.00 98.38 87 ALA A O 1
ATOM 645 N N . PHE A 1 88 ? 2.421 0.004 -5.369 1.00 98.19 88 PHE A N 1
ATOM 646 C CA . PHE A 1 88 ? 1.666 -1.125 -4.840 1.00 98.19 88 PHE A CA 1
ATOM 647 C C . PHE A 1 88 ? 2.102 -1.482 -3.412 1.00 98.19 88 PHE A C 1
ATOM 649 O O . PHE A 1 88 ? 1.255 -1.591 -2.522 1.00 98.19 88 PHE A O 1
ATOM 656 N N . ALA A 1 89 ? 3.410 -1.609 -3.171 1.00 98.00 89 ALA A N 1
ATOM 657 C CA . ALA A 1 89 ? 3.953 -1.905 -1.847 1.00 98.00 89 ALA A CA 1
ATOM 658 C C . ALA A 1 89 ? 3.592 -0.813 -0.826 1.00 98.00 89 ALA A C 1
ATOM 660 O O . ALA A 1 89 ? 3.101 -1.128 0.261 1.00 98.00 89 ALA A O 1
ATOM 661 N N . SER A 1 90 ? 3.741 0.462 -1.197 1.00 97.94 90 SER A N 1
ATOM 662 C CA . SER A 1 90 ? 3.363 1.594 -0.344 1.00 97.94 90 SER A CA 1
ATOM 663 C C . SER A 1 90 ? 1.873 1.583 -0.000 1.00 97.94 90 SER A C 1
ATOM 665 O O . SER A 1 90 ? 1.513 1.704 1.168 1.00 97.94 90 SER A O 1
ATOM 667 N N . ARG A 1 91 ? 0.992 1.360 -0.985 1.00 98.50 91 ARG A N 1
ATOM 668 C CA . ARG A 1 91 ? -0.461 1.289 -0.756 1.00 98.50 91 ARG A CA 1
ATOM 669 C C . ARG A 1 91 ? -0.852 0.119 0.147 1.00 98.50 91 ARG A C 1
ATOM 671 O O . ARG A 1 91 ? -1.721 0.2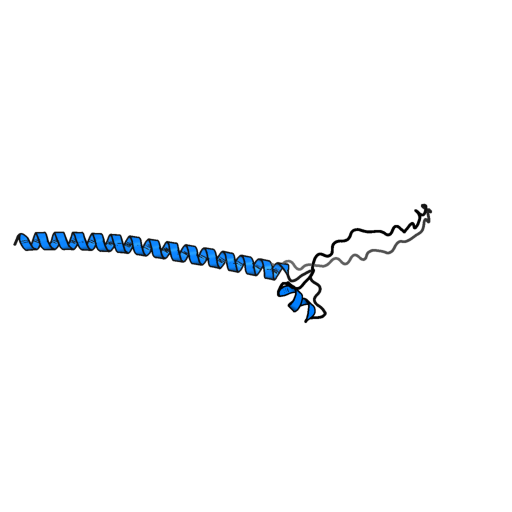71 1.006 1.00 98.50 91 ARG A O 1
ATOM 678 N N . ARG A 1 92 ? -0.222 -1.046 -0.033 1.00 98.31 92 ARG A N 1
ATOM 679 C CA . ARG A 1 92 ? -0.425 -2.208 0.847 1.00 98.31 92 ARG A CA 1
ATOM 680 C C . ARG A 1 92 ? -0.008 -1.892 2.277 1.00 98.31 92 ARG A C 1
ATOM 682 O O . ARG A 1 92 ? -0.748 -2.239 3.195 1.00 98.31 92 ARG A O 1
ATOM 689 N N . LYS A 1 93 ? 1.128 -1.213 2.458 1.00 98.56 93 LYS A N 1
ATOM 690 C CA . LYS A 1 93 ? 1.611 -0.832 3.785 1.00 98.56 93 LYS A CA 1
ATOM 691 C C . LYS A 1 93 ? 0.700 0.186 4.469 1.00 98.56 93 LYS A C 1
ATOM 693 O O . LYS A 1 93 ? 0.383 0.019 5.640 1.00 98.56 93 LYS A O 1
ATOM 698 N N . ASP A 1 94 ? 0.235 1.190 3.733 1.00 98.56 94 ASP A N 1
ATOM 699 C CA . ASP A 1 94 ? -0.746 2.158 4.230 1.00 98.56 94 ASP A CA 1
ATOM 700 C C . ASP A 1 94 ? -2.045 1.464 4.673 1.00 98.56 94 ASP A C 1
ATOM 702 O O . ASP A 1 94 ? -2.491 1.634 5.805 1.00 98.56 94 ASP A O 1
ATOM 706 N N . SER A 1 95 ? -2.581 0.567 3.839 1.00 98.25 95 SER A N 1
ATOM 707 C CA . SER A 1 95 ? -3.789 -0.204 4.170 1.00 98.25 95 SER A CA 1
ATOM 708 C C . SER A 1 95 ? -3.606 -1.077 5.419 1.00 98.25 95 SER A C 1
ATOM 710 O O . SER A 1 95 ? -4.506 -1.171 6.248 1.00 98.25 95 SER A O 1
ATOM 712 N N . GLU A 1 96 ? -2.444 -1.715 5.575 1.00 98.56 96 GLU A N 1
ATOM 713 C CA . GLU A 1 96 ? -2.106 -2.487 6.777 1.00 98.56 96 GLU A CA 1
ATOM 714 C C . GLU A 1 96 ? -2.076 -1.595 8.025 1.00 98.56 96 GLU A C 1
ATOM 716 O O . GLU A 1 96 ? -2.620 -1.970 9.062 1.00 98.56 96 GLU A O 1
ATOM 721 N N . ASN A 1 97 ? -1.480 -0.405 7.929 1.00 98.44 97 ASN A N 1
ATOM 722 C CA . ASN A 1 97 ? -1.428 0.541 9.041 1.00 98.44 97 ASN A CA 1
ATOM 723 C C . ASN A 1 97 ? -2.834 1.029 9.432 1.00 98.44 97 ASN A C 1
ATOM 725 O O . ASN A 1 97 ? -3.142 1.088 10.619 1.00 98.44 97 ASN A O 1
ATOM 729 N N . GLN A 1 98 ? -3.707 1.290 8.455 1.00 98.62 98 GLN A N 1
ATOM 730 C CA . GLN A 1 98 ? -5.113 1.634 8.703 1.00 98.62 98 GLN A CA 1
ATOM 731 C C . GLN A 1 98 ? -5.861 0.508 9.427 1.00 98.62 98 GLN A C 1
ATOM 733 O O . GLN A 1 98 ? -6.621 0.754 10.362 1.00 98.62 98 GLN A O 1
ATOM 738 N N . LEU A 1 99 ? -5.638 -0.744 9.019 1.00 98.62 99 LEU A N 1
ATOM 739 C CA . LEU A 1 99 ? -6.243 -1.899 9.685 1.00 98.62 99 LEU A CA 1
ATOM 740 C C . LEU A 1 99 ? -5.736 -2.068 11.120 1.00 98.62 99 LEU A C 1
ATOM 742 O O . LEU A 1 99 ? -6.535 -2.371 12.000 1.00 98.62 99 LEU A O 1
ATOM 746 N N . ARG A 1 100 ? -4.440 -1.846 11.366 1.00 98.50 100 ARG A N 1
ATOM 747 C CA . ARG A 1 100 ? -3.863 -1.887 12.719 1.00 98.50 100 ARG A CA 1
ATOM 748 C C . ARG A 1 100 ? -4.458 -0.823 13.630 1.00 98.50 100 ARG A C 1
ATOM 750 O O . ARG A 1 100 ? -4.850 -1.153 14.740 1.00 98.50 100 ARG A O 1
ATOM 757 N N . LEU A 1 101 ? -4.580 0.410 13.141 1.00 98.62 101 LEU A N 1
ATOM 758 C CA . LEU A 1 101 ? -5.196 1.496 13.900 1.00 98.62 101 LEU A CA 1
ATOM 759 C C . LEU A 1 101 ? -6.646 1.162 14.279 1.00 98.62 101 LEU A C 1
ATOM 761 O O . LEU A 1 101 ? -7.039 1.297 15.432 1.00 98.62 101 LEU A O 1
ATOM 765 N N . ARG A 1 102 ? -7.434 0.662 13.320 1.00 98.50 102 ARG A N 1
ATOM 766 C CA . ARG A 1 102 ? -8.824 0.252 13.575 1.00 98.50 102 ARG A CA 1
ATOM 767 C C . ARG A 1 102 ? -8.936 -0.921 14.546 1.00 98.50 102 ARG A C 1
ATOM 769 O O . ARG A 1 102 ? -9.926 -1.013 15.264 1.00 98.50 102 ARG A O 1
ATOM 776 N N . LEU A 1 103 ? -7.969 -1.837 14.531 1.00 98.50 103 LEU A N 1
ATOM 777 C CA . LEU A 1 103 ? -7.915 -2.940 15.486 1.00 98.50 103 LEU A CA 1
ATOM 778 C C . LEU A 1 103 ? -7.663 -2.412 16.900 1.00 98.50 103 LEU A C 1
ATOM 780 O O . LEU A 1 103 ? -8.409 -2.769 17.802 1.00 98.50 103 LEU A O 1
ATOM 784 N N . GLU A 1 104 ? -6.682 -1.526 17.071 1.00 98.50 104 GLU A N 1
ATOM 785 C CA . GLU A 1 104 ? -6.380 -0.892 18.359 1.00 98.50 104 GLU A CA 1
ATOM 786 C C . GLU A 1 104 ? -7.590 -0.117 18.909 1.00 98.50 104 GLU A C 1
ATOM 788 O O . GLU A 1 104 ? -7.944 -0.260 20.078 1.00 98.50 104 GLU A O 1
ATOM 793 N N . GLU A 1 105 ? -8.295 0.632 18.058 1.00 98.56 105 GLU A N 1
ATOM 794 C CA . GLU A 1 105 ? -9.530 1.334 18.435 1.00 98.56 105 GLU A CA 1
ATOM 795 C C . GLU A 1 105 ? -10.647 0.367 18.867 1.00 98.56 105 GLU A C 1
ATOM 797 O O . GLU A 1 105 ? -11.339 0.601 19.865 1.00 98.56 105 GLU A O 1
ATOM 802 N N . ALA A 1 106 ? -10.828 -0.737 18.137 1.00 98.44 106 ALA A N 1
ATOM 803 C CA . ALA A 1 106 ? -11.816 -1.756 18.476 1.00 98.44 106 ALA A CA 1
ATOM 804 C C . ALA A 1 106 ? -11.462 -2.485 19.783 1.00 98.44 106 ALA A C 1
ATOM 806 O O . ALA A 1 106 ? -12.351 -2.762 20.587 1.00 98.44 106 ALA A O 1
ATOM 807 N N . GLU A 1 107 ? -10.180 -2.764 20.021 1.00 98.44 107 GLU A N 1
ATOM 808 C CA . GLU A 1 107 ? -9.687 -3.355 21.268 1.00 98.44 107 GLU A CA 1
ATOM 809 C C . GLU A 1 107 ? -9.889 -2.410 22.455 1.00 98.44 107 GLU A C 1
ATOM 811 O O . GLU A 1 107 ? -10.389 -2.841 23.495 1.00 98.44 107 GLU A O 1
ATOM 816 N N . ALA A 1 108 ? -9.599 -1.117 22.288 1.00 98.25 108 ALA A N 1
ATOM 817 C CA . ALA A 1 108 ? -9.884 -0.107 23.302 1.00 98.25 108 ALA A CA 1
ATOM 818 C C . ALA A 1 108 ? -11.389 -0.035 23.610 1.00 98.25 108 ALA A C 1
ATOM 820 O O . ALA A 1 108 ? -11.779 -0.071 24.775 1.00 98.25 108 ALA A O 1
ATOM 821 N N . SE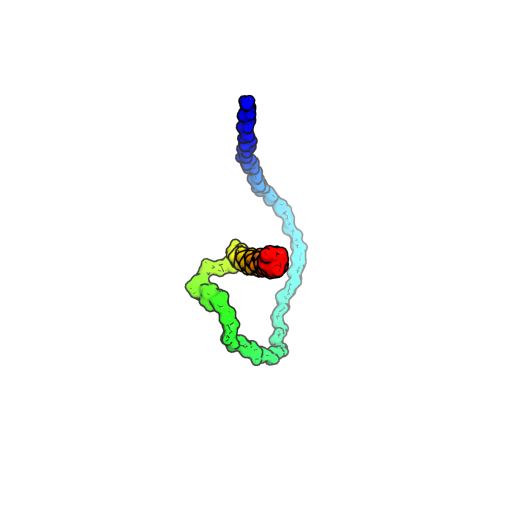R A 1 109 ? -12.235 -0.031 22.575 1.00 97.75 109 SER A N 1
ATOM 822 C CA . SER A 1 109 ? -13.699 -0.025 22.721 1.00 97.75 109 SER A CA 1
ATOM 823 C C . SER A 1 109 ? -14.234 -1.289 23.405 1.00 97.75 109 SER A C 1
ATOM 825 O O . SER A 1 109 ? -15.205 -1.236 24.157 1.00 97.75 109 SER A O 1
ATOM 827 N N . LEU A 1 110 ? -13.616 -2.448 23.159 1.00 98.00 110 LEU A N 1
ATOM 828 C CA . LEU A 1 110 ? -13.949 -3.689 23.861 1.00 98.00 110 LEU A CA 1
ATOM 829 C C . LEU A 1 110 ? -13.495 -3.656 25.319 1.00 98.00 110 LEU A C 1
ATOM 831 O O . LEU A 1 110 ? -14.212 -4.163 26.180 1.00 98.00 110 LEU A O 1
ATOM 835 N N . SER A 1 111 ? -12.328 -3.074 25.600 1.00 97.25 111 SER A N 1
ATOM 836 C CA . SER A 1 111 ? -11.828 -2.917 26.966 1.00 97.25 111 SER A CA 1
ATOM 837 C C . SER A 1 111 ? -12.764 -2.043 27.794 1.00 97.25 111 SER A C 1
ATOM 839 O O . SER A 1 111 ? -13.137 -2.442 28.895 1.00 97.25 111 SER A O 1
ATOM 841 N N . THR A 1 112 ? -13.199 -0.902 27.252 1.00 97.19 112 THR A N 1
ATOM 842 C CA . THR A 1 112 ? -14.147 -0.015 27.941 1.00 97.19 112 THR A CA 1
ATOM 843 C C . THR A 1 112 ? -15.501 -0.689 28.133 1.00 97.19 112 THR A C 1
ATOM 845 O O . THR A 1 112 ? -16.007 -0.741 29.248 1.00 97.19 112 THR A O 1
ATOM 848 N N . ALA A 1 113 ? -16.055 -1.311 27.088 1.00 96.88 113 ALA A N 1
ATOM 849 C CA . ALA A 1 113 ? -17.327 -2.020 27.197 1.00 96.88 113 ALA A CA 1
ATOM 850 C C . ALA A 1 113 ? -17.266 -3.171 28.215 1.00 96.88 113 ALA A C 1
ATOM 852 O O . ALA A 1 113 ? -18.248 -3.449 28.907 1.00 96.88 113 ALA A O 1
ATOM 853 N N . ARG A 1 114 ? -16.127 -3.865 28.313 1.00 96.50 114 ARG A N 1
ATOM 854 C CA . ARG A 1 114 ? -15.911 -4.905 29.321 1.00 96.50 114 ARG A CA 1
ATOM 855 C C . ARG A 1 114 ? -15.910 -4.320 30.731 1.00 96.50 114 ARG A C 1
ATOM 857 O O . ARG A 1 114 ? -16.604 -4.864 31.585 1.00 96.50 114 ARG A O 1
ATOM 864 N N . GLU A 1 115 ? -15.165 -3.243 30.956 1.00 96.00 115 GLU A N 1
ATOM 865 C CA . GLU A 1 115 ? -15.118 -2.547 32.246 1.00 96.00 115 GLU A CA 1
ATOM 866 C C . GLU A 1 115 ? -16.514 -2.064 32.670 1.00 96.00 115 GLU A C 1
ATOM 868 O O . GLU A 1 115 ? -16.946 -2.342 33.789 1.00 96.00 115 GLU A O 1
ATOM 873 N N . ASP A 1 116 ? -17.276 -1.469 31.749 1.00 96.75 116 ASP A N 1
ATOM 874 C CA . ASP A 1 116 ? -18.658 -1.037 31.992 1.00 96.75 116 ASP A CA 1
ATOM 875 C C . ASP A 1 116 ? -19.566 -2.211 32.407 1.00 96.75 116 ASP A C 1
ATOM 877 O O . ASP A 1 116 ? -20.367 -2.104 33.340 1.00 96.75 116 ASP A O 1
ATOM 881 N N . ASN A 1 117 ? -19.438 -3.366 31.745 1.00 94.75 117 ASN A N 1
ATOM 882 C CA . ASN A 1 117 ? -20.199 -4.570 32.096 1.00 94.75 117 ASN A CA 1
ATOM 883 C C . ASN A 1 117 ? -19.801 -5.144 33.467 1.00 94.75 117 ASN A C 1
ATOM 885 O O . ASN A 1 117 ? -20.664 -5.647 34.193 1.00 94.75 117 ASN A O 1
ATOM 889 N N . GLU A 1 118 ? -18.515 -5.096 33.823 1.00 94.31 118 GLU A N 1
ATOM 890 C CA . GLU A 1 118 ? -18.024 -5.511 35.141 1.00 94.31 118 GLU A CA 1
ATOM 891 C C . GLU A 1 118 ? -18.551 -4.577 36.240 1.00 94.31 118 GLU A C 1
ATOM 893 O O . GLU A 1 118 ? -19.061 -5.064 37.253 1.00 94.31 118 GLU A O 1
ATOM 898 N N . ALA A 1 119 ? -18.537 -3.260 36.008 1.00 91.94 119 ALA A N 1
ATOM 899 C CA . ALA A 1 119 ? -19.129 -2.280 36.913 1.00 91.94 119 ALA A CA 1
ATOM 900 C C . ALA A 1 119 ? -20.620 -2.572 37.142 1.00 91.94 119 ALA A C 1
ATOM 902 O O . ALA A 1 119 ? -21.049 -2.723 38.285 1.00 91.94 119 ALA A O 1
ATOM 903 N N . LEU A 1 120 ? -21.403 -2.760 36.074 1.00 92.50 120 LEU A N 1
ATOM 904 C CA . LEU A 1 120 ? -22.831 -3.086 36.181 1.00 92.50 120 LEU A CA 1
ATOM 905 C C . LEU A 1 120 ? -23.095 -4.402 36.931 1.00 92.50 120 LEU A C 1
ATOM 907 O O . LEU A 1 120 ? -24.057 -4.486 37.693 1.00 92.50 120 LEU A O 1
ATOM 911 N N . ARG A 1 121 ? -22.246 -5.423 36.756 1.00 88.19 121 ARG A N 1
ATOM 912 C CA . ARG A 1 121 ? -22.351 -6.693 37.498 1.00 88.19 121 ARG A CA 1
ATOM 913 C C . ARG A 1 121 ? -22.001 -6.567 38.978 1.00 88.19 121 ARG A C 1
ATOM 915 O O . ARG A 1 121 ? -22.540 -7.334 39.764 1.00 88.19 121 ARG A O 1
ATOM 922 N N . GLY A 1 122 ? -21.111 -5.651 39.351 1.00 80.06 122 GLY A N 1
ATOM 923 C CA . GLY A 1 122 ? -20.761 -5.387 40.751 1.00 80.06 122 GLY A CA 1
ATOM 924 C C . GLY A 1 122 ? -21.816 -4.583 41.522 1.00 80.06 122 GLY A C 1
ATOM 925 O O . GLY A 1 122 ? -21.737 -4.509 42.746 1.00 80.06 122 GLY A O 1
ATOM 926 N N . PHE A 1 123 ? -22.788 -3.986 40.825 1.00 69.06 123 PHE A N 1
ATOM 927 C CA . PHE A 1 123 ? -23.866 -3.178 41.408 1.00 69.06 123 PHE A CA 1
ATOM 928 C C . PHE A 1 123 ? -25.189 -3.938 41.646 1.00 69.06 123 PHE A C 1
ATOM 930 O O . PHE A 1 123 ? -26.107 -3.348 42.218 1.00 69.06 123 PHE A O 1
ATOM 937 N N . GLY A 1 124 ? -25.309 -5.200 41.211 1.00 55.50 124 GLY A N 1
ATOM 938 C CA . GLY A 1 124 ? -26.497 -6.053 41.406 1.00 55.50 124 GLY A CA 1
ATOM 939 C C . GLY A 1 124 ? -26.304 -7.100 42.492 1.00 55.50 124 GLY A C 1
ATOM 940 O O . GLY A 1 124 ? -27.287 -7.355 43.222 1.00 55.50 124 GLY A O 1
#

Sequence (124 aa):
MATETPAVPVMVPDEVAPGETHPAVNVEAPNPEQESPSVASSGGNLVNDALAPPLALLATRTGEWSPRHGQHDLFTDLLRTTDYMKAFASRRKDSENQLRLRLEEAEASLSTAREDNEALRGFG

Organism: Vitis vinifera (NCBI:txid29760)